Protein AF-A0A7X9X0P3-F1 (afdb_monomer_lite)

Secondary structure (DSSP, 8-state):
---EEEETTEEEEEE--SSS----EEEEEETTGGG---S-TT-----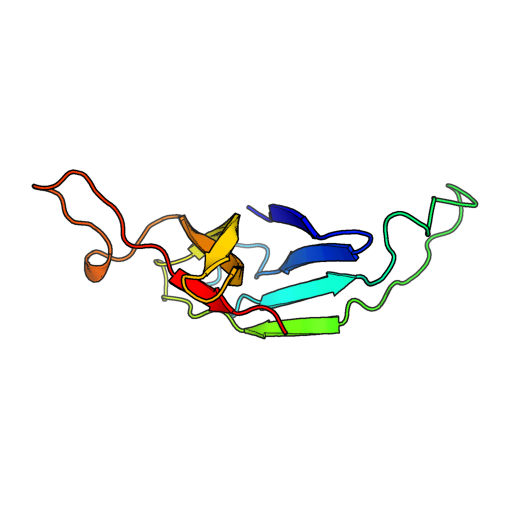-PEEEEEEP--SSS-EEEEEEEEE-TTS-EEEEEEEES--GGGEETTTTEEPPEEEEP-

Sequence (106 aa):
MQDLKRLGDDLLILAGPTTGLSGPCAIYRWPGWVNDPPHDPSKVHLHRPERLLELPFGRGSDHPEGLALWKLEDGAMGLMVIYDSPSPQRVDVDARSITADVFRLP

Organism: NCBI:txid2728834

Radius of gyration: 15.77 Å; chains: 1; bounding box: 46×25×36 Å

Structure (mmCIF, N/CA/C/O backbone):
data_AF-A0A7X9X0P3-F1
#
_entry.id   AF-A0A7X9X0P3-F1
#
loop_
_atom_site.group_PDB
_atom_site.id
_atom_site.type_symbol
_atom_site.label_atom_id
_atom_site.label_alt_id
_atom_site.label_comp_id
_atom_site.label_asym_id
_atom_site.label_entity_id
_atom_site.label_seq_id
_atom_site.pdbx_PDB_ins_code
_atom_site.Cartn_x
_atom_site.Cartn_y
_atom_site.Cartn_z
_atom_site.occupancy
_atom_site.B_iso_or_equiv
_atom_site.auth_seq_id
_atom_site.auth_comp_id
_atom_site.auth_asym_id
_atom_site.auth_atom_id
_atom_site.pdbx_PDB_model_num
ATOM 1 N N . MET A 1 1 ? 8.190 0.971 9.244 1.00 56.34 1 MET A N 1
ATOM 2 C CA . MET A 1 1 ? 8.780 -0.108 8.413 1.00 56.34 1 MET A CA 1
ATOM 3 C C . MET A 1 1 ? 8.497 0.181 6.937 1.00 56.34 1 MET A C 1
ATOM 5 O O . MET A 1 1 ? 7.701 1.068 6.657 1.00 56.34 1 MET A O 1
ATOM 9 N N . GLN A 1 2 ? 9.175 -0.487 6.001 1.00 76.19 2 GLN A N 1
ATOM 10 C CA . GLN A 1 2 ? 8.873 -0.438 4.561 1.00 76.19 2 GLN A CA 1
ATOM 11 C C . GLN A 1 2 ? 8.500 -1.858 4.123 1.00 76.19 2 GLN A C 1
ATOM 13 O O . GLN A 1 2 ? 9.223 -2.792 4.466 1.00 76.19 2 GLN A O 1
ATOM 18 N N . ASP A 1 3 ? 7.384 -2.017 3.411 1.00 88.50 3 ASP A N 1
ATOM 19 C CA . ASP A 1 3 ? 6.855 -3.320 2.981 1.00 88.50 3 ASP A CA 1
ATOM 20 C C . ASP A 1 3 ? 6.903 -3.464 1.452 1.00 88.50 3 ASP A C 1
ATOM 22 O O . ASP A 1 3 ? 6.882 -2.481 0.702 1.00 88.50 3 ASP A O 1
ATOM 26 N N . LEU A 1 4 ? 6.991 -4.711 0.997 1.00 93.19 4 LEU A N 1
ATOM 27 C CA . LEU A 1 4 ? 7.141 -5.111 -0.392 1.00 93.19 4 LEU A CA 1
ATOM 28 C C . LEU A 1 4 ? 6.090 -6.162 -0.737 1.00 93.19 4 LEU A C 1
ATOM 30 O O . LEU A 1 4 ? 5.938 -7.168 -0.044 1.00 93.19 4 LEU A O 1
ATOM 34 N N . LYS A 1 5 ? 5.394 -5.980 -1.862 1.00 94.94 5 LYS A N 1
ATOM 35 C CA . LYS A 1 5 ? 4.359 -6.921 -2.297 1.00 94.94 5 LYS A CA 1
ATOM 36 C C . LYS A 1 5 ? 4.515 -7.300 -3.756 1.00 94.94 5 LYS A C 1
ATOM 38 O O . LYS A 1 5 ? 4.477 -6.447 -4.630 1.00 94.94 5 LYS A O 1
ATOM 43 N N . ARG A 1 6 ? 4.621 -8.597 -4.035 1.00 94.12 6 ARG A N 1
ATOM 44 C CA . ARG A 1 6 ? 4.580 -9.109 -5.408 1.00 94.12 6 ARG A CA 1
ATOM 45 C C . ARG A 1 6 ? 3.153 -9.046 -5.959 1.00 94.12 6 ARG A C 1
ATOM 47 O O . ARG A 1 6 ? 2.232 -9.528 -5.301 1.00 94.12 6 ARG A O 1
ATOM 54 N N . LEU A 1 7 ? 2.997 -8.530 -7.177 1.00 94.06 7 LEU A N 1
ATOM 55 C CA . LEU A 1 7 ? 1.759 -8.534 -7.957 1.00 94.06 7 LEU A CA 1
ATOM 56 C C . LEU A 1 7 ? 2.061 -9.075 -9.359 1.00 94.06 7 LEU A C 1
ATOM 58 O O . LEU A 1 7 ? 2.602 -8.363 -10.195 1.00 94.06 7 LEU A O 1
ATOM 62 N N . GLY A 1 8 ? 1.726 -10.341 -9.621 1.00 93.50 8 GLY A N 1
ATOM 63 C CA . GLY A 1 8 ? 2.126 -10.985 -10.876 1.00 93.50 8 GLY A CA 1
ATOM 64 C C . GLY A 1 8 ? 3.651 -11.000 -11.016 1.00 93.50 8 GLY A C 1
ATOM 65 O O . GLY A 1 8 ? 4.334 -11.579 -10.165 1.00 93.50 8 GLY A O 1
ATOM 66 N N . ASP A 1 9 ? 4.169 -10.346 -12.052 1.00 94.81 9 ASP A N 1
ATOM 67 C CA . ASP A 1 9 ? 5.610 -10.192 -12.299 1.00 94.81 9 ASP A CA 1
ATOM 68 C C . ASP A 1 9 ? 6.181 -8.877 -11.745 1.00 94.81 9 ASP A C 1
ATOM 70 O O . ASP A 1 9 ? 7.397 -8.674 -11.751 1.00 94.81 9 ASP A O 1
ATOM 74 N N . ASP A 1 10 ? 5.317 -8.006 -11.226 1.00 94.56 10 ASP A N 1
ATOM 75 C CA . ASP A 1 10 ? 5.675 -6.691 -10.712 1.00 94.56 10 ASP A CA 1
ATOM 76 C C . ASP A 1 10 ? 5.941 -6.734 -9.201 1.00 94.56 10 ASP A C 1
ATOM 78 O O . ASP A 1 10 ? 5.431 -7.588 -8.461 1.00 94.56 10 ASP A O 1
ATOM 82 N N . LEU A 1 11 ? 6.702 -5.750 -8.725 1.00 94.19 11 LEU A N 1
ATOM 83 C CA . LEU A 1 11 ? 6.928 -5.496 -7.306 1.00 94.19 11 LEU A CA 1
ATOM 84 C C . LEU A 1 11 ? 6.290 -4.166 -6.902 1.00 94.19 11 LEU A C 1
ATOM 86 O O . LEU A 1 11 ? 6.614 -3.114 -7.450 1.00 94.19 11 LEU A O 1
ATOM 90 N N . LEU A 1 12 ? 5.407 -4.207 -5.913 1.00 95.50 12 LEU A N 1
ATOM 91 C CA . LEU A 1 12 ? 4.891 -3.034 -5.223 1.00 95.50 12 LEU A CA 1
ATOM 92 C C . LEU A 1 12 ? 5.790 -2.707 -4.033 1.00 95.50 12 LEU A C 1
ATOM 94 O O . LEU A 1 12 ? 6.179 -3.597 -3.275 1.00 95.50 12 LEU A O 1
ATOM 98 N N . ILE A 1 13 ? 6.090 -1.426 -3.869 1.00 94.06 13 ILE A N 1
ATOM 99 C CA . ILE A 1 13 ? 7.008 -0.908 -2.859 1.00 94.06 13 ILE A CA 1
ATOM 100 C C . ILE A 1 13 ? 6.280 0.175 -2.075 1.00 94.06 13 ILE A C 1
ATOM 102 O O . ILE A 1 13 ? 5.880 1.187 -2.653 1.00 94.06 13 ILE A O 1
ATOM 106 N N . LEU A 1 14 ? 6.137 -0.012 -0.765 1.00 93.50 14 LEU A N 1
ATOM 107 C CA . LEU A 1 14 ? 5.727 1.062 0.127 1.00 93.50 14 LEU A CA 1
ATOM 108 C C . LEU A 1 14 ? 6.939 1.938 0.449 1.00 93.50 14 LEU A C 1
ATOM 110 O O . LEU A 1 14 ? 7.852 1.523 1.163 1.00 93.50 14 LEU A O 1
ATOM 114 N N . ALA A 1 15 ? 6.931 3.165 -0.066 1.00 89.88 15 ALA A N 1
ATOM 115 C CA . ALA A 1 15 ? 7.948 4.159 0.228 1.00 89.88 15 ALA A CA 1
ATOM 116 C C . ALA A 1 15 ? 7.367 5.263 1.115 1.00 89.88 15 ALA A C 1
ATOM 118 O O . ALA A 1 15 ? 6.290 5.800 0.859 1.00 89.88 15 ALA A O 1
ATOM 119 N N . GLY A 1 16 ? 8.116 5.618 2.149 1.00 82.00 16 GLY A N 1
ATOM 120 C CA . GLY A 1 16 ? 7.785 6.672 3.097 1.00 82.00 16 GLY A CA 1
ATOM 121 C C . GLY A 1 16 ? 9.057 7.230 3.736 1.00 82.00 16 GLY A C 1
ATOM 122 O O . GLY A 1 16 ? 10.135 6.647 3.563 1.00 82.00 16 GLY A O 1
ATOM 123 N N . PRO A 1 17 ? 8.961 8.364 4.447 1.00 75.88 17 PRO A N 1
ATOM 124 C CA . PRO A 1 17 ? 10.105 9.006 5.088 1.00 75.88 17 PRO A CA 1
ATOM 125 C C . PRO A 1 17 ? 10.795 8.057 6.075 1.00 75.88 17 PRO A C 1
ATOM 127 O O . PRO A 1 17 ? 10.148 7.369 6.861 1.00 75.88 17 PRO A O 1
ATOM 130 N N . THR 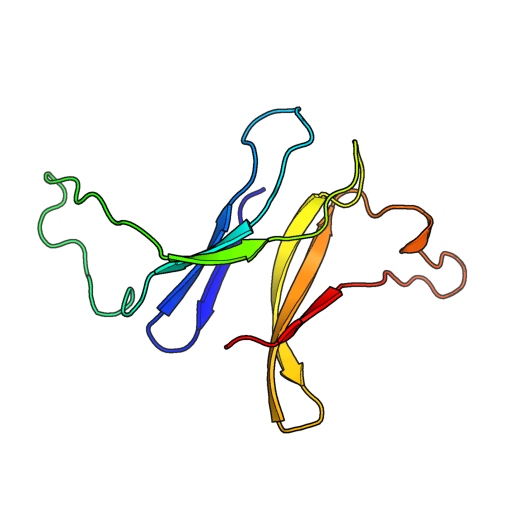A 1 18 ? 12.126 8.022 6.039 1.00 59.16 18 THR A N 1
ATOM 131 C CA . THR A 1 18 ? 12.923 7.014 6.755 1.00 59.16 18 THR A CA 1
ATOM 132 C C . THR A 1 18 ? 13.18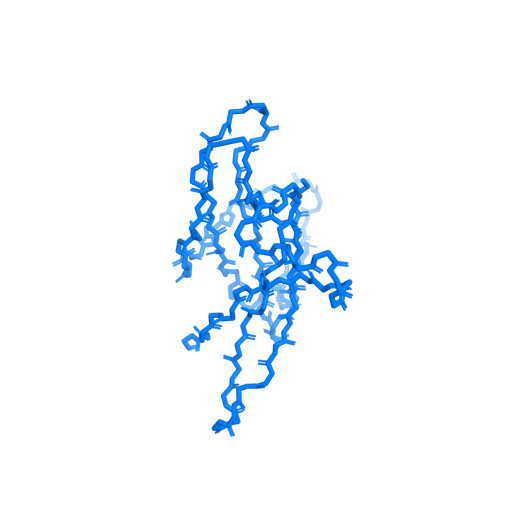9 7.315 8.231 1.00 59.16 18 THR A C 1
ATOM 134 O O . THR A 1 18 ? 13.787 6.482 8.904 1.00 59.16 18 THR A O 1
ATOM 137 N N . THR A 1 19 ? 12.758 8.450 8.785 1.00 49.84 19 THR A N 1
ATOM 138 C CA . THR A 1 19 ? 13.109 8.834 10.165 1.00 49.84 19 THR A CA 1
ATOM 139 C C . THR A 1 19 ? 12.132 9.849 10.748 1.00 49.84 19 THR A C 1
ATOM 141 O O . THR A 1 19 ? 12.138 10.987 10.299 1.00 49.84 19 THR A O 1
ATOM 144 N N . GLY A 1 20 ? 11.342 9.470 11.767 1.00 55.03 20 GLY A N 1
ATOM 145 C CA . GLY A 1 20 ? 10.712 10.347 12.788 1.00 55.03 20 GLY A CA 1
ATOM 146 C C . GLY A 1 20 ? 9.870 11.556 12.338 1.00 55.03 20 GLY A C 1
ATOM 147 O O . GLY A 1 20 ? 9.318 12.271 13.170 1.00 55.03 20 GLY A O 1
ATOM 148 N N . LEU A 1 21 ? 9.772 11.802 11.040 1.00 56.81 21 LEU A N 1
ATOM 149 C CA . LEU A 1 21 ? 9.121 12.922 10.397 1.00 56.81 21 LEU A CA 1
ATOM 150 C C . LEU A 1 21 ? 7.904 12.348 9.690 1.00 56.81 21 LEU A C 1
ATOM 152 O O . LEU A 1 21 ? 8.031 11.541 8.770 1.00 56.81 21 LEU A O 1
ATOM 156 N N . SER A 1 22 ? 6.715 12.751 10.131 1.00 63.28 22 SER A N 1
ATOM 157 C CA . SER A 1 22 ? 5.492 12.466 9.387 1.00 63.28 22 SER A CA 1
ATOM 158 C C . SER A 1 22 ? 5.584 13.158 8.028 1.00 63.28 22 SER A C 1
ATOM 160 O O . SER A 1 22 ? 5.679 14.383 7.953 1.00 63.28 22 SER A O 1
ATOM 162 N N . GLY A 1 23 ? 5.586 12.372 6.960 1.00 69.94 23 GLY A N 1
ATOM 163 C CA . GLY A 1 23 ? 5.690 12.839 5.584 1.00 69.94 23 GLY A CA 1
ATOM 164 C C . GLY A 1 23 ? 4.929 11.900 4.653 1.00 69.94 23 GLY A C 1
ATOM 165 O O . GLY A 1 23 ? 4.517 10.823 5.086 1.00 69.94 23 GLY A O 1
ATOM 166 N N . PRO A 1 24 ? 4.708 12.313 3.397 1.00 80.38 24 PRO A N 1
ATOM 167 C CA . PRO A 1 24 ? 3.877 11.565 2.470 1.00 80.38 24 PRO A CA 1
ATOM 168 C C . PRO A 1 24 ? 4.457 10.174 2.210 1.00 80.38 24 PRO A C 1
ATOM 170 O O . PRO A 1 24 ? 5.650 10.026 1.935 1.00 80.38 24 PRO A O 1
ATOM 173 N N . CYS A 1 25 ? 3.585 9.171 2.269 1.00 89.25 25 CYS A N 1
ATOM 174 C CA . CYS A 1 25 ? 3.874 7.814 1.830 1.00 89.25 25 CYS A CA 1
ATOM 175 C C . CYS A 1 25 ? 3.225 7.569 0.466 1.00 89.25 25 CYS A C 1
ATOM 177 O O . CYS A 1 25 ? 2.173 8.128 0.149 1.00 89.25 25 CYS A O 1
ATOM 179 N N . ALA A 1 26 ? 3.839 6.718 -0.344 1.00 92.44 26 ALA A N 1
ATOM 180 C CA . ALA A 1 26 ? 3.313 6.340 -1.645 1.00 92.44 26 ALA A CA 1
ATOM 181 C C . ALA A 1 26 ? 3.653 4.885 -1.968 1.00 92.44 26 ALA A C 1
ATOM 183 O O . ALA A 1 26 ? 4.659 4.344 -1.504 1.00 92.44 26 ALA A O 1
ATOM 184 N N . ILE A 1 27 ? 2.816 4.271 -2.800 1.00 94.50 27 ILE A N 1
ATOM 185 C CA . ILE A 1 27 ? 3.119 2.979 -3.408 1.00 94.50 27 ILE A CA 1
ATOM 186 C C . ILE A 1 27 ? 3.779 3.231 -4.748 1.00 94.50 27 ILE A C 1
ATOM 188 O O . ILE A 1 27 ? 3.274 3.993 -5.576 1.00 94.50 27 ILE A O 1
ATOM 192 N N . TYR A 1 28 ? 4.891 2.550 -4.962 1.00 94.69 28 TYR A N 1
ATOM 193 C CA . TYR A 1 28 ? 5.573 2.490 -6.238 1.00 94.69 28 TYR A CA 1
ATOM 194 C C . TYR A 1 28 ? 5.433 1.098 -6.834 1.00 94.69 28 TYR A C 1
ATOM 196 O O . TYR A 1 28 ? 5.352 0.112 -6.107 1.00 94.69 28 TYR A O 1
ATOM 204 N N . ARG A 1 29 ? 5.434 1.020 -8.160 1.00 95.31 29 ARG A N 1
ATOM 205 C CA . ARG A 1 29 ? 5.465 -0.222 -8.917 1.00 95.31 29 ARG A CA 1
ATOM 206 C C . ARG A 1 29 ? 6.781 -0.308 -9.668 1.00 95.31 29 ARG A C 1
ATOM 208 O O . ARG A 1 29 ? 7.136 0.604 -10.408 1.00 95.31 29 ARG A O 1
ATOM 215 N N . TRP A 1 30 ? 7.483 -1.415 -9.501 1.00 93.88 30 TRP A N 1
ATOM 216 C CA . TRP A 1 30 ? 8.563 -1.828 -10.383 1.00 93.88 30 TRP A CA 1
ATOM 217 C C . TRP A 1 30 ? 8.014 -2.901 -11.332 1.00 93.88 30 TRP A C 1
ATOM 219 O O . TRP A 1 30 ? 7.804 -4.040 -10.901 1.00 93.88 30 TRP A O 1
ATOM 229 N N . PRO A 1 31 ? 7.755 -2.548 -12.605 1.00 92.75 31 PRO A N 1
ATOM 230 C CA . PRO A 1 31 ? 7.207 -3.480 -13.581 1.00 92.75 31 PRO A CA 1
ATOM 231 C C . PRO A 1 31 ? 8.203 -4.579 -13.954 1.00 92.75 31 PRO A C 1
ATOM 233 O O . PRO A 1 31 ? 9.384 -4.296 -14.157 1.00 92.75 31 PRO A O 1
ATOM 236 N N . GLY A 1 32 ? 7.730 -5.818 -14.072 1.00 91.56 32 GLY A N 1
ATOM 237 C CA . GLY A 1 32 ? 8.522 -6.954 -14.544 1.00 91.56 32 GLY A CA 1
ATOM 238 C C . GLY A 1 32 ? 9.711 -7.324 -13.655 1.00 91.56 32 GLY A C 1
ATOM 239 O O . GLY A 1 32 ? 10.616 -8.007 -14.127 1.00 91.56 32 GLY A O 1
ATOM 240 N N . TRP A 1 33 ? 9.717 -6.893 -12.389 1.00 91.31 33 TRP A N 1
ATOM 241 C CA . TRP A 1 33 ? 10.796 -7.133 -11.426 1.00 91.31 33 TRP A CA 1
ATOM 242 C C . TRP A 1 33 ? 11.222 -8.608 -11.341 1.00 91.31 33 TRP A C 1
ATOM 244 O O . TRP A 1 33 ? 12.410 -8.902 -11.242 1.00 91.31 33 TRP A O 1
ATOM 254 N N . VAL A 1 34 ? 10.279 -9.554 -11.432 1.00 90.75 34 VAL A N 1
ATOM 255 C CA . VAL A 1 34 ? 10.585 -11.000 -11.389 1.00 90.75 34 VAL A CA 1
ATOM 256 C C . VAL A 1 34 ? 11.511 -11.438 -12.532 1.00 90.75 34 VAL A C 1
ATOM 258 O O . VAL A 1 34 ? 12.274 -12.391 -12.380 1.00 90.75 34 VAL A O 1
ATOM 261 N N . ASN A 1 35 ? 11.456 -10.737 -13.663 1.00 88.19 35 ASN A N 1
ATOM 262 C CA . ASN A 1 35 ? 12.211 -11.041 -14.874 1.00 88.19 35 ASN A CA 1
ATOM 263 C C . ASN A 1 35 ? 13.502 -10.209 -14.995 1.00 88.19 35 ASN A C 1
ATOM 265 O O . ASN A 1 35 ? 14.158 -10.265 -16.033 1.00 88.19 35 ASN A O 1
ATOM 269 N N . ASP A 1 36 ? 13.874 -9.467 -13.947 1.00 81.81 36 ASP A N 1
ATOM 270 C CA . ASP A 1 36 ? 15.061 -8.605 -13.890 1.00 81.81 36 ASP A CA 1
ATOM 271 C C . ASP A 1 36 ? 16.037 -9.088 -12.793 1.00 81.81 36 ASP A C 1
ATOM 273 O O . ASP A 1 36 ? 16.215 -8.435 -11.758 1.00 81.81 36 ASP A O 1
ATOM 277 N N . PRO A 1 37 ? 16.619 -10.299 -12.936 1.00 76.19 37 PRO A N 1
ATOM 278 C CA . PRO A 1 37 ? 17.532 -10.840 -11.941 1.00 76.19 37 PRO A CA 1
ATOM 279 C C . PRO A 1 37 ? 18.838 -10.027 -11.885 1.00 76.19 37 PRO A C 1
ATOM 281 O O . PRO A 1 37 ? 19.278 -9.481 -12.899 1.00 76.19 37 PRO A O 1
ATOM 284 N N . PRO A 1 38 ? 19.537 -10.000 -10.734 1.00 70.75 38 PRO A N 1
ATOM 285 C CA . PRO A 1 38 ? 20.829 -9.334 -10.633 1.00 70.75 38 PRO A CA 1
ATOM 286 C C . PRO A 1 38 ? 21.829 -9.974 -11.607 1.00 70.75 38 PRO A C 1
ATOM 288 O O . PRO A 1 38 ? 22.269 -11.105 -11.405 1.00 70.75 38 PRO A O 1
ATOM 291 N N . HIS A 1 39 ? 22.183 -9.258 -12.676 1.00 71.00 39 HIS A N 1
ATOM 292 C CA . HIS A 1 39 ? 23.100 -9.767 -13.699 1.00 71.00 39 HIS A CA 1
ATOM 293 C C . HIS A 1 39 ? 24.564 -9.757 -13.236 1.00 71.00 39 HIS A C 1
ATOM 295 O O . HIS A 1 39 ? 25.334 -10.647 -13.591 1.00 71.00 39 HIS A O 1
ATOM 301 N N . ASP A 1 40 ? 24.952 -8.753 -12.449 1.00 74.31 40 ASP A N 1
ATOM 302 C CA . ASP A 1 40 ? 26.308 -8.580 -11.936 1.00 74.31 40 ASP A CA 1
ATOM 303 C C . ASP A 1 40 ? 26.241 -7.948 -10.535 1.00 74.31 40 ASP A C 1
ATOM 305 O O . ASP A 1 40 ? 25.874 -6.777 -10.418 1.00 74.31 40 ASP A O 1
ATOM 309 N N . PRO A 1 41 ? 26.593 -8.676 -9.461 1.00 70.12 41 PRO A N 1
ATOM 310 C CA . PRO A 1 41 ? 26.526 -8.154 -8.096 1.00 70.12 41 PRO A CA 1
ATOM 311 C C . PRO A 1 41 ? 27.501 -6.993 -7.835 1.00 70.12 41 PRO A C 1
ATOM 313 O O . PRO A 1 41 ? 27.399 -6.341 -6.799 1.00 70.12 41 PRO A O 1
ATOM 316 N N . SER A 1 42 ? 28.436 -6.712 -8.754 1.00 78.44 42 SER A N 1
ATOM 317 C CA . SER A 1 42 ? 29.331 -5.550 -8.685 1.00 78.44 42 SER A CA 1
ATOM 318 C C . SER A 1 42 ? 28.767 -4.289 -9.353 1.00 78.44 42 SER A C 1
ATOM 320 O O . SER A 1 42 ? 29.343 -3.208 -9.207 1.00 78.44 42 SER A O 1
ATOM 322 N N . LYS A 1 43 ? 27.639 -4.395 -10.069 1.00 68.25 43 LYS A N 1
ATOM 323 C CA . LYS A 1 43 ? 27.003 -3.277 -10.774 1.00 68.25 43 LYS A CA 1
ATOM 324 C C . LYS A 1 43 ? 25.681 -2.912 -10.118 1.00 68.25 43 LYS A C 1
ATOM 326 O O . LYS A 1 43 ? 24.770 -3.723 -10.007 1.00 68.25 43 LYS A O 1
ATOM 331 N N . VAL A 1 44 ? 25.563 -1.645 -9.731 1.00 69.25 44 VAL A N 1
ATOM 332 C CA . VAL A 1 44 ? 24.297 -1.075 -9.266 1.00 69.25 44 VAL A CA 1
ATOM 333 C C . VAL A 1 44 ? 23.532 -0.553 -10.477 1.00 69.25 44 VAL A C 1
ATOM 335 O O . VAL A 1 44 ? 23.994 0.361 -11.162 1.00 69.25 44 VAL A O 1
ATOM 338 N N . HIS A 1 45 ? 22.355 -1.117 -10.734 1.00 70.94 45 HIS A N 1
ATOM 339 C CA . HIS A 1 45 ? 21.412 -0.575 -11.705 1.00 70.94 45 HIS A CA 1
ATOM 340 C C . HIS A 1 45 ? 20.440 0.372 -11.004 1.00 70.94 45 HIS A C 1
ATOM 342 O O . HIS A 1 45 ? 19.822 0.037 -9.994 1.00 70.94 45 HIS A O 1
ATOM 348 N N . LEU A 1 46 ? 20.335 1.598 -11.523 1.00 75.19 46 LEU A N 1
ATOM 349 C CA . LEU A 1 46 ? 19.361 2.557 -11.026 1.00 75.19 46 LEU A CA 1
ATOM 350 C C . LEU A 1 46 ? 18.006 2.247 -11.659 1.00 75.19 46 LEU A C 1
ATOM 352 O O . LEU A 1 46 ? 17.752 2.615 -12.806 1.00 75.19 46 LEU A O 1
ATOM 356 N N . HIS A 1 47 ? 17.129 1.614 -10.892 1.00 77.94 47 HIS A N 1
ATOM 357 C CA . HIS A 1 47 ? 15.737 1.441 -11.284 1.00 77.94 47 HIS A CA 1
ATOM 358 C C . HIS A 1 47 ? 14.945 2.707 -10.950 1.00 77.94 47 HIS A C 1
ATOM 360 O O . HIS A 1 47 ? 15.226 3.402 -9.970 1.00 77.94 47 HIS A O 1
ATOM 366 N N . ARG A 1 48 ? 13.941 3.015 -11.774 1.00 81.56 48 ARG A N 1
ATOM 367 C CA . ARG A 1 48 ? 13.003 4.120 -11.539 1.00 81.56 48 ARG A CA 1
ATOM 368 C C . ARG A 1 48 ? 11.585 3.562 -11.427 1.00 81.56 48 ARG A C 1
ATOM 370 O O . ARG A 1 48 ? 10.865 3.590 -12.421 1.00 81.56 48 ARG A O 1
ATOM 377 N N . PRO A 1 49 ? 11.201 3.024 -10.253 1.00 89.88 49 PRO A N 1
ATOM 378 C CA . PRO A 1 49 ? 9.839 2.575 -10.012 1.00 89.88 49 PRO A CA 1
ATOM 379 C C . PRO A 1 49 ? 8.829 3.687 -10.308 1.00 89.88 49 PRO A C 1
ATOM 381 O O . PRO A 1 49 ? 9.055 4.859 -9.996 1.00 89.88 49 PRO A O 1
ATOM 384 N N . GLU A 1 50 ? 7.704 3.312 -10.898 1.00 93.44 50 GLU A N 1
ATOM 385 C CA . GLU A 1 50 ? 6.606 4.215 -11.217 1.00 93.44 50 GLU A CA 1
ATOM 386 C C . GLU A 1 50 ? 5.808 4.508 -9.951 1.00 93.44 50 GLU A C 1
ATOM 388 O O . GLU A 1 50 ? 5.469 3.590 -9.206 1.00 93.44 50 GLU A O 1
ATOM 393 N N . ARG A 1 51 ? 5.473 5.774 -9.689 1.00 93.31 51 ARG A N 1
ATOM 394 C CA . ARG A 1 51 ? 4.589 6.098 -8.566 1.00 93.31 51 ARG A CA 1
ATOM 395 C C . ARG A 1 51 ? 3.159 5.704 -8.925 1.00 93.31 51 ARG A C 1
ATOM 397 O O . ARG A 1 51 ? 2.599 6.253 -9.868 1.00 93.31 51 ARG A O 1
ATOM 404 N N . LEU A 1 52 ? 2.585 4.781 -8.162 1.00 93.94 52 LEU A N 1
ATOM 405 C CA . LEU A 1 52 ? 1.276 4.197 -8.437 1.00 93.94 52 LEU A CA 1
ATOM 406 C C . LEU A 1 52 ? 0.147 4.960 -7.740 1.00 93.94 52 LEU A C 1
ATOM 408 O O . LEU A 1 52 ? -0.839 5.317 -8.374 1.00 93.94 52 LEU A O 1
ATOM 412 N N . LEU A 1 53 ? 0.298 5.225 -6.441 1.00 92.00 53 LEU A N 1
ATOM 413 C CA . LEU A 1 53 ? -0.690 5.952 -5.641 1.00 92.00 53 LEU A CA 1
ATOM 414 C C . LEU A 1 53 ? -0.031 6.655 -4.451 1.00 92.00 53 LEU A C 1
ATOM 416 O O . LEU A 1 53 ? 0.934 6.152 -3.874 1.00 92.00 53 LEU A O 1
ATOM 420 N N . GLU A 1 54 ? -0.556 7.824 -4.092 1.00 91.06 54 GLU A N 1
ATOM 421 C CA . GLU A 1 54 ? -0.242 8.489 -2.825 1.00 91.06 54 GLU A CA 1
ATOM 422 C C . GLU A 1 54 ? -1.162 7.946 -1.734 1.00 91.06 54 GLU A C 1
ATOM 424 O O . GLU A 1 54 ? -2.349 7.720 -1.972 1.00 91.06 54 GLU A O 1
ATOM 429 N N . LEU A 1 55 ? -0.612 7.736 -0.542 1.00 90.06 55 LEU A N 1
ATOM 430 C CA . LEU A 1 55 ? -1.374 7.263 0.604 1.00 90.06 55 LEU A CA 1
ATOM 431 C C . LEU A 1 55 ? -1.771 8.436 1.502 1.00 90.06 55 LEU A C 1
ATOM 433 O O . LEU A 1 55 ? -0.970 9.359 1.695 1.00 90.06 55 LEU A O 1
ATOM 437 N N . PRO A 1 56 ? -2.974 8.393 2.103 1.00 83.31 56 PRO A N 1
ATOM 438 C CA . PRO A 1 56 ? -3.301 9.304 3.186 1.00 83.31 56 PRO A CA 1
ATOM 439 C C . PRO A 1 56 ? -2.321 9.075 4.343 1.00 83.31 56 PRO A C 1
ATOM 441 O O . PRO A 1 56 ? -1.942 7.939 4.632 1.00 83.31 56 PRO A O 1
ATOM 444 N N . PHE A 1 57 ? -1.907 10.158 4.998 1.00 73.94 57 PHE A N 1
ATOM 445 C CA . PHE A 1 57 ? -1.033 10.101 6.166 1.00 73.94 57 PHE A CA 1
ATOM 446 C C . PHE A 1 57 ? -1.543 11.043 7.257 1.00 73.94 57 PHE A C 1
ATOM 448 O O . PHE A 1 57 ? -1.951 12.175 6.981 1.00 73.94 57 PHE A O 1
ATOM 455 N N . GLY A 1 58 ? -1.497 10.580 8.504 1.00 73.69 58 GLY A N 1
ATOM 456 C CA . GLY A 1 58 ? -1.694 11.418 9.679 1.00 73.69 58 GLY A CA 1
ATOM 457 C C . GLY A 1 58 ? -0.369 12.013 10.160 1.00 73.69 58 GLY A C 1
ATOM 458 O O . GLY A 1 58 ? 0.719 11.485 9.915 1.00 73.69 58 GLY A O 1
ATOM 459 N N . ARG A 1 59 ? -0.428 13.143 10.876 1.00 75.38 59 ARG A N 1
ATOM 460 C CA . ARG A 1 59 ? 0.730 13.598 11.665 1.00 75.38 59 ARG A CA 1
ATOM 461 C C . ARG A 1 59 ? 0.786 12.778 12.951 1.00 75.38 59 ARG A C 1
ATOM 463 O O . ARG A 1 59 ? -0.111 12.896 13.779 1.00 75.38 59 ARG A O 1
ATOM 470 N N . GLY A 1 60 ? 1.827 11.962 13.102 1.00 76.69 60 GLY A N 1
ATOM 471 C CA . GLY A 1 60 ? 2.045 11.095 14.268 1.00 76.69 60 GLY A CA 1
ATOM 472 C C . GLY A 1 60 ? 1.031 9.956 14.445 1.00 76.69 60 GLY A C 1
ATOM 473 O O . GLY A 1 60 ? 0.940 9.401 15.534 1.00 76.69 60 GLY A O 1
ATOM 474 N N . SER A 1 61 ? 0.236 9.653 13.420 1.00 84.31 61 SER A N 1
ATOM 475 C CA . SER A 1 61 ? -0.711 8.533 13.371 1.00 84.31 61 SER A CA 1
ATOM 476 C C . SER A 1 61 ? -0.942 8.135 11.917 1.00 84.31 61 SER A C 1
ATOM 478 O O . SER A 1 61 ? -0.554 8.878 11.012 1.00 84.31 61 SER A O 1
ATOM 480 N N . ASP A 1 62 ? -1.576 6.987 11.690 1.00 88.62 62 ASP A N 1
ATOM 481 C CA . ASP A 1 62 ? -1.848 6.457 10.351 1.00 88.62 62 ASP A CA 1
ATOM 482 C C . ASP A 1 62 ? -0.569 6.362 9.514 1.00 88.62 62 ASP A C 1
ATOM 484 O O . ASP A 1 62 ? -0.469 6.924 8.422 1.00 88.62 62 ASP A O 1
ATOM 488 N N . HIS A 1 63 ? 0.429 5.650 10.038 1.00 88.75 63 HIS A N 1
ATOM 489 C CA . HIS A 1 63 ? 1.663 5.366 9.318 1.00 88.75 63 HIS A CA 1
ATOM 490 C C . HIS A 1 63 ? 1.497 4.077 8.514 1.00 88.75 63 HIS A C 1
ATOM 492 O O . HIS A 1 63 ? 1.454 3.013 9.123 1.00 88.75 63 HIS A O 1
ATOM 498 N N . PRO A 1 64 ? 1.402 4.115 7.170 1.00 90.31 64 PRO A N 1
ATOM 499 C CA . PRO A 1 64 ? 1.303 2.887 6.394 1.00 90.31 64 PRO A CA 1
ATOM 500 C C . PRO A 1 64 ? 2.491 1.978 6.695 1.00 90.31 64 PRO A C 1
ATOM 502 O O . PRO A 1 64 ? 3.639 2.427 6.658 1.00 90.31 64 PRO A O 1
ATOM 505 N N . GLU A 1 65 ? 2.212 0.713 6.979 1.00 88.19 65 GLU A N 1
ATOM 506 C CA . GLU A 1 65 ? 3.237 -0.259 7.350 1.00 88.19 65 GLU A CA 1
ATOM 507 C C . GLU A 1 65 ? 3.048 -1.600 6.641 1.00 88.19 65 GLU A C 1
ATOM 509 O O . GLU A 1 65 ? 4.037 -2.186 6.216 1.00 88.19 65 GLU A O 1
ATOM 514 N N . GLY A 1 66 ? 1.808 -2.064 6.464 1.00 90.44 66 GLY A N 1
ATOM 515 C CA . GLY A 1 66 ? 1.527 -3.378 5.881 1.00 90.44 66 GLY A CA 1
ATOM 516 C C . GLY A 1 66 ? 0.739 -3.314 4.577 1.00 90.44 66 GLY A C 1
ATOM 517 O O . GLY A 1 66 ? -0.210 -2.538 4.455 1.00 90.44 66 GLY A O 1
ATOM 518 N N . LEU A 1 67 ? 1.094 -4.183 3.629 1.00 94.44 67 LEU A N 1
ATOM 519 C CA . LEU A 1 67 ? 0.433 -4.339 2.336 1.00 94.44 67 LEU A CA 1
ATOM 520 C C . LEU A 1 67 ? -0.167 -5.739 2.156 1.00 94.44 67 LEU A C 1
ATOM 522 O O . LEU A 1 67 ? 0.502 -6.776 2.263 1.00 94.44 67 LEU A O 1
ATOM 526 N N . ALA A 1 68 ? -1.430 -5.793 1.744 1.00 94.94 68 ALA A N 1
ATOM 527 C CA . ALA A 1 68 ? -2.090 -7.031 1.347 1.00 94.94 68 ALA A CA 1
ATOM 528 C C . ALA A 1 68 ? -2.821 -6.873 0.015 1.00 94.94 68 ALA A C 1
ATOM 530 O O . ALA A 1 68 ? -3.548 -5.911 -0.202 1.00 94.94 68 ALA A O 1
ATOM 531 N N . LEU A 1 69 ? -2.644 -7.846 -0.883 1.00 95.75 69 LEU A N 1
ATOM 532 C CA . LEU A 1 69 ? -3.475 -7.921 -2.078 1.00 95.75 69 LEU A CA 1
ATOM 533 C C . LEU A 1 69 ? -4.888 -8.311 -1.654 1.00 95.75 69 LEU A C 1
ATOM 535 O O . LEU A 1 69 ? -5.062 -9.243 -0.868 1.00 95.75 69 LEU A O 1
ATOM 539 N N . TRP A 1 70 ? -5.876 -7.602 -2.180 1.00 96.00 70 TRP A N 1
ATOM 540 C CA . TRP A 1 70 ? -7.270 -7.763 -1.799 1.00 96.00 70 TRP A CA 1
ATOM 541 C C . TRP A 1 70 ? -8.149 -7.855 -3.036 1.00 96.00 70 TRP A C 1
ATOM 543 O O . TRP A 1 70 ? -8.024 -7.040 -3.944 1.00 96.00 70 TRP A O 1
ATOM 553 N N . LYS A 1 7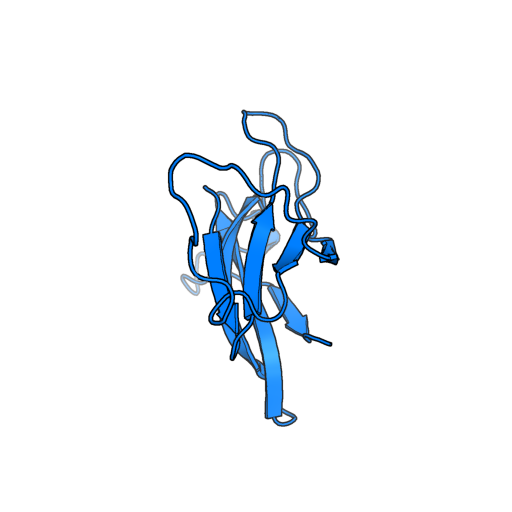1 ? -9.047 -8.837 -3.094 1.00 95.75 71 LYS A N 1
ATOM 554 C CA . LYS A 1 71 ? -9.985 -8.952 -4.212 1.00 95.75 71 LYS A CA 1
ATOM 555 C C . LYS A 1 71 ? -11.204 -8.078 -3.930 1.00 95.75 71 LYS A C 1
ATOM 557 O O . LYS A 1 71 ? -11.880 -8.279 -2.925 1.00 95.75 71 LYS A O 1
ATOM 562 N N . LEU A 1 72 ? -11.458 -7.104 -4.797 1.00 95.62 72 LEU A N 1
ATOM 563 C CA . LEU A 1 72 ? -12.631 -6.238 -4.713 1.00 95.62 72 LEU A CA 1
ATOM 564 C C . LEU A 1 72 ? -13.905 -7.017 -5.070 1.00 95.62 72 LEU A C 1
ATOM 566 O O . LEU A 1 72 ? -13.844 -8.092 -5.672 1.00 95.62 72 LEU A O 1
ATOM 570 N N . GLU A 1 73 ? -15.065 -6.466 -4.714 1.00 95.50 73 GLU A N 1
ATOM 571 C CA . GLU A 1 73 ? -16.371 -7.107 -4.936 1.00 95.50 73 GLU A CA 1
ATOM 572 C C . GLU A 1 73 ? -16.665 -7.377 -6.418 1.00 95.50 73 GLU A C 1
ATOM 574 O O . GLU A 1 73 ? -17.240 -8.406 -6.762 1.00 95.50 73 GLU A O 1
ATOM 579 N N . ASP A 1 74 ? -16.203 -6.499 -7.309 1.00 95.88 74 ASP A N 1
ATOM 580 C CA . ASP A 1 74 ? -16.309 -6.667 -8.763 1.00 95.88 74 ASP A CA 1
ATOM 581 C C . ASP A 1 74 ? -15.233 -7.597 -9.353 1.00 95.88 74 ASP A C 1
ATOM 583 O O . ASP A 1 74 ? -15.139 -7.772 -10.567 1.00 95.88 74 ASP A O 1
ATOM 587 N N . GLY A 1 75 ? -14.409 -8.202 -8.497 1.00 94.31 75 GLY A N 1
ATOM 588 C CA . GLY A 1 75 ? -13.349 -9.126 -8.864 1.00 94.31 75 GLY A CA 1
ATOM 589 C C . GLY A 1 75 ? -12.029 -8.472 -9.262 1.00 94.31 75 GLY A C 1
ATOM 590 O O . GLY A 1 75 ? -11.062 -9.210 -9.466 1.00 94.31 75 GLY A O 1
ATOM 591 N N . ALA A 1 76 ? -11.957 -7.139 -9.341 1.00 94.94 76 ALA A N 1
ATOM 592 C CA . ALA A 1 76 ? -10.710 -6.434 -9.613 1.00 94.94 76 ALA A CA 1
ATOM 593 C C . ALA A 1 76 ? -9.721 -6.561 -8.444 1.00 94.94 76 ALA A C 1
ATOM 595 O O . ALA A 1 76 ? -10.099 -6.836 -7.300 1.00 94.94 76 ALA A O 1
ATOM 596 N N . MET A 1 77 ? -8.436 -6.351 -8.732 1.00 95.44 77 MET A N 1
ATOM 597 C CA . MET A 1 77 ? -7.413 -6.358 -7.695 1.00 95.44 77 MET A CA 1
ATOM 598 C C . MET A 1 77 ? -7.307 -5.003 -7.001 1.00 95.44 77 MET A C 1
ATOM 600 O O . MET A 1 77 ? -7.216 -3.950 -7.628 1.00 95.44 77 MET A O 1
ATOM 604 N N . GLY A 1 78 ? -7.293 -5.054 -5.679 1.00 96.31 78 GLY A N 1
ATOM 605 C CA . GLY A 1 78 ? -6.996 -3.946 -4.798 1.00 96.31 78 GLY A CA 1
ATOM 606 C C . GLY A 1 78 ? -5.784 -4.226 -3.918 1.00 96.31 78 GLY A C 1
ATOM 607 O O . GLY A 1 78 ? -5.249 -5.338 -3.852 1.00 96.31 78 GLY A O 1
ATOM 608 N N . LEU A 1 79 ? -5.371 -3.180 -3.223 1.00 96.69 79 LEU A N 1
ATOM 609 C CA . LEU A 1 79 ? -4.305 -3.172 -2.245 1.00 96.69 79 LEU A CA 1
ATOM 610 C C . LEU A 1 79 ? -4.876 -2.651 -0.932 1.00 96.69 79 LEU A C 1
ATOM 612 O O . LEU A 1 79 ? -5.233 -1.479 -0.823 1.00 96.69 79 LEU A O 1
ATOM 616 N N . MET A 1 80 ? -4.976 -3.540 0.046 1.00 96.12 80 MET A N 1
ATOM 617 C CA . MET A 1 80 ? -5.287 -3.185 1.419 1.00 96.12 80 MET A CA 1
ATOM 618 C C . MET A 1 80 ? -4.020 -2.678 2.106 1.00 96.12 80 MET A C 1
ATOM 620 O O . MET A 1 80 ? -2.971 -3.327 2.043 1.00 96.12 80 MET A O 1
ATOM 624 N N . VAL A 1 81 ? -4.140 -1.531 2.763 1.00 94.19 81 VAL A N 1
ATOM 625 C CA . VAL A 1 81 ? -3.063 -0.856 3.482 1.00 94.19 81 VAL A CA 1
ATOM 626 C C . VAL A 1 81 ? -3.409 -0.819 4.962 1.00 94.19 81 VAL A C 1
ATOM 628 O O . VAL A 1 81 ? -4.467 -0.327 5.358 1.00 94.19 81 VAL A O 1
ATOM 631 N N . ILE A 1 82 ? -2.504 -1.362 5.771 1.00 91.88 82 ILE A N 1
ATOM 632 C CA . ILE A 1 82 ? -2.599 -1.383 7.229 1.00 91.88 82 ILE A CA 1
ATOM 633 C C . ILE A 1 82 ? -1.609 -0.368 7.789 1.00 91.88 82 ILE A C 1
ATOM 635 O O . ILE A 1 82 ? -0.504 -0.201 7.262 1.00 91.88 82 ILE A O 1
ATOM 639 N N . TYR A 1 83 ? -2.021 0.294 8.863 1.00 91.12 83 TYR A N 1
ATOM 640 C CA . TYR A 1 83 ? -1.298 1.396 9.467 1.00 91.12 83 TYR A CA 1
ATOM 641 C C . TYR A 1 83 ? -0.753 1.003 10.839 1.00 91.12 83 TYR A C 1
ATOM 643 O O . TYR A 1 83 ? -1.484 0.451 11.663 1.00 91.12 83 TYR A O 1
ATOM 651 N N . ASP A 1 84 ? 0.508 1.332 11.087 1.00 88.50 84 ASP A N 1
ATOM 652 C CA . ASP A 1 84 ? 1.042 1.473 12.433 1.00 88.50 84 ASP A CA 1
ATOM 653 C C . ASP A 1 84 ? 0.486 2.743 13.084 1.00 88.50 84 ASP A C 1
ATOM 655 O O . ASP A 1 84 ? 0.210 3.746 12.413 1.00 88.50 84 ASP A O 1
ATOM 659 N N . SER A 1 85 ? 0.333 2.693 14.408 1.00 87.94 85 SER A N 1
ATOM 660 C CA . SER A 1 85 ? -0.251 3.770 15.209 1.00 87.94 85 SER A CA 1
ATOM 661 C C . SER A 1 85 ? -1.549 4.312 14.581 1.00 87.94 85 SER A C 1
ATOM 663 O O . SER A 1 85 ? -1.625 5.507 14.264 1.00 87.94 85 SER A O 1
ATOM 665 N N . PRO A 1 86 ? -2.559 3.446 14.334 1.00 90.25 86 PRO A N 1
ATOM 666 C CA . PRO A 1 86 ? -3.799 3.865 13.697 1.00 90.25 86 PRO A CA 1
ATOM 667 C C . PRO A 1 86 ? -4.447 4.983 14.512 1.00 90.25 86 PRO A C 1
ATOM 669 O O . PRO A 1 86 ? -4.492 4.940 15.745 1.00 90.25 86 PRO A O 1
ATOM 672 N N . SER A 1 87 ? -4.941 5.998 13.814 1.00 92.00 87 SER A N 1
ATOM 673 C CA . SER A 1 87 ? -5.675 7.098 14.419 1.00 92.00 87 SER A CA 1
ATOM 674 C C . SER A 1 87 ? -6.887 6.566 15.196 1.00 92.00 87 SER A C 1
ATOM 676 O O . SER A 1 87 ? -7.466 5.541 14.818 1.00 92.00 87 SER A O 1
ATOM 678 N N . PRO A 1 88 ? -7.324 7.248 16.272 1.00 92.31 88 PRO A N 1
ATOM 679 C CA . PRO A 1 88 ? -8.475 6.803 17.060 1.00 92.31 88 PRO A CA 1
ATOM 680 C C . PRO A 1 88 ? -9.744 6.569 16.228 1.00 92.31 88 PRO A C 1
ATOM 682 O O . PRO A 1 88 ? -10.575 5.754 16.600 1.00 92.31 88 PRO A O 1
ATOM 685 N N . GLN A 1 89 ? -9.886 7.247 15.085 1.00 92.88 89 GLN A N 1
ATOM 686 C CA . GLN A 1 89 ? -11.014 7.085 14.166 1.00 92.88 89 GLN A CA 1
ATOM 687 C C . GLN A 1 89 ? -11.031 5.723 13.455 1.00 92.88 89 GLN A C 1
ATOM 689 O O . GLN A 1 89 ? -12.079 5.310 12.967 1.00 92.88 89 GLN A O 1
ATOM 694 N N . ARG A 1 90 ? -9.891 5.026 13.383 1.00 93.31 90 ARG A N 1
ATOM 695 C CA . ARG A 1 90 ? -9.773 3.695 12.776 1.00 93.31 90 ARG A CA 1
ATOM 696 C C . ARG A 1 90 ? -9.905 2.564 13.784 1.00 93.31 90 ARG A C 1
ATOM 698 O O . ARG A 1 90 ? -9.978 1.420 13.350 1.00 93.31 90 ARG A O 1
ATOM 705 N N . VAL A 1 91 ? -9.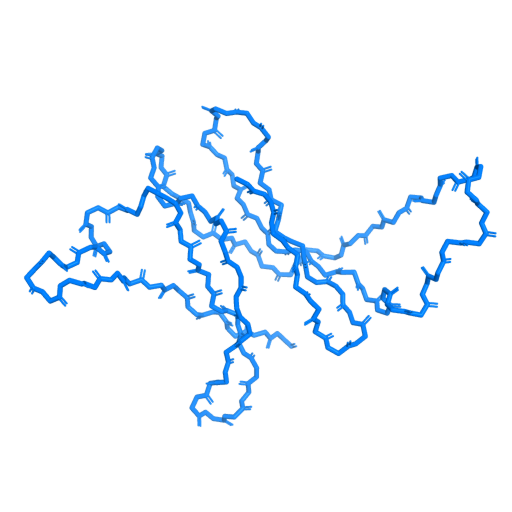896 2.848 15.085 1.00 95.69 91 VAL A N 1
ATOM 706 C CA . VAL A 1 91 ? -9.889 1.828 16.138 1.00 95.69 91 VAL A CA 1
ATOM 707 C C . VAL A 1 91 ? -11.270 1.729 16.772 1.00 95.69 91 VAL A C 1
ATOM 709 O O . VAL A 1 91 ? -11.726 2.663 17.425 1.00 95.69 91 VAL A O 1
ATOM 712 N N . ASP A 1 92 ? -11.904 0.567 16.636 1.00 96.50 92 ASP A N 1
ATOM 713 C CA . ASP A 1 92 ? -13.097 0.213 17.401 1.00 96.50 92 ASP A CA 1
ATOM 714 C C . ASP A 1 92 ? -12.684 -0.729 18.537 1.00 96.50 92 ASP A C 1
ATOM 716 O O . ASP A 1 92 ? -12.369 -1.907 18.326 1.00 96.50 92 ASP A O 1
ATOM 720 N N . VAL A 1 93 ? -12.640 -0.181 19.751 1.00 95.25 93 VAL A N 1
ATOM 721 C CA . VAL A 1 93 ? -12.197 -0.900 20.951 1.00 95.25 93 VAL A CA 1
ATOM 722 C C . VAL A 1 93 ? -13.208 -1.968 21.366 1.00 95.25 93 VAL A C 1
ATOM 724 O O . VAL A 1 93 ? -12.803 -3.059 21.775 1.00 95.25 93 VAL A O 1
ATOM 727 N N . ASP A 1 94 ? -14.503 -1.688 21.225 1.00 96.69 94 ASP A N 1
ATOM 728 C CA . ASP A 1 94 ? -15.573 -2.592 21.649 1.00 96.69 94 ASP A CA 1
ATOM 729 C C . ASP A 1 94 ? -15.653 -3.800 20.711 1.00 96.69 94 ASP A C 1
ATOM 731 O O . ASP A 1 94 ? -15.706 -4.948 21.162 1.00 96.69 94 ASP A O 1
ATOM 735 N N . ALA A 1 95 ? -15.561 -3.557 19.400 1.00 96.81 95 ALA A N 1
ATOM 736 C CA . ALA A 1 95 ? -15.507 -4.607 18.388 1.00 96.81 95 ALA A CA 1
ATOM 737 C C . ALA A 1 95 ? -14.123 -5.274 18.268 1.00 96.81 95 ALA A C 1
ATOM 739 O O . ALA A 1 95 ? -13.987 -6.271 17.557 1.00 96.81 95 ALA A O 1
ATOM 740 N N . ARG A 1 96 ? -13.094 -4.745 18.950 1.00 95.12 96 ARG A N 1
ATOM 741 C CA . ARG A 1 96 ? -11.684 -5.172 18.846 1.00 95.12 96 ARG A CA 1
ATOM 742 C C . ARG A 1 96 ? -11.196 -5.222 17.398 1.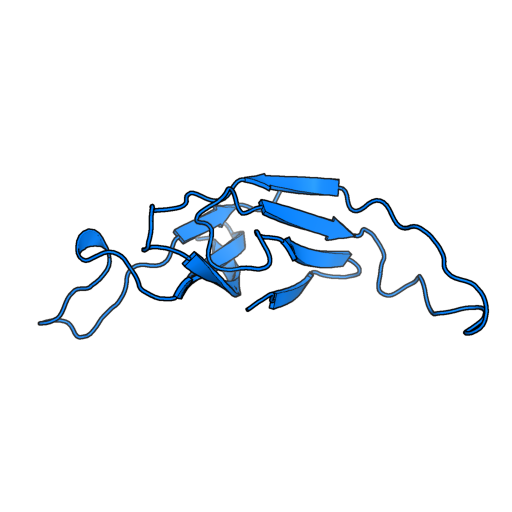00 95.12 96 ARG A C 1
ATOM 744 O O . ARG A 1 96 ? -10.585 -6.203 16.970 1.00 95.12 96 ARG A O 1
ATOM 751 N N . SER A 1 97 ? -11.486 -4.171 16.642 1.00 95.31 97 SER A N 1
ATOM 752 C CA . SER A 1 97 ? -11.196 -4.112 15.212 1.00 95.31 97 SER A CA 1
ATOM 753 C C . SER A 1 97 ? -10.486 -2.820 14.820 1.00 95.31 97 SER A C 1
ATOM 755 O O . SER A 1 97 ? -10.527 -1.818 15.537 1.00 95.31 97 SER A O 1
ATOM 757 N N . ILE A 1 98 ? -9.807 -2.868 13.673 1.00 94.06 98 ILE A N 1
ATOM 758 C CA . ILE A 1 98 ? -9.177 -1.709 13.048 1.00 94.06 98 ILE A CA 1
ATOM 759 C C . ILE A 1 98 ? -9.666 -1.564 11.608 1.00 94.06 98 ILE A C 1
ATOM 761 O O . ILE A 1 98 ? -9.867 -2.556 10.908 1.00 94.06 98 ILE A O 1
ATOM 765 N N . THR A 1 99 ? -9.832 -0.324 11.159 1.00 94.94 99 THR A N 1
ATOM 766 C CA . THR A 1 99 ? -10.235 0.003 9.789 1.00 94.94 99 THR A CA 1
ATOM 767 C C . THR A 1 99 ? -9.005 0.218 8.911 1.00 94.94 99 THR A C 1
ATOM 769 O O . THR A 1 99 ? -8.203 1.121 9.158 1.00 94.94 99 THR A O 1
ATOM 772 N N . ALA A 1 100 ? -8.882 -0.594 7.862 1.00 94.12 100 ALA A N 1
ATOM 773 C CA . ALA A 1 100 ? -7.859 -0.472 6.828 1.00 94.12 100 ALA A CA 1
ATOM 774 C C . ALA A 1 100 ? -8.425 0.201 5.571 1.00 94.12 100 ALA A C 1
ATOM 776 O O . ALA A 1 100 ? -9.623 0.106 5.297 1.00 94.12 100 ALA A O 1
ATOM 777 N N . ASP A 1 101 ? -7.554 0.831 4.785 1.00 94.81 101 ASP A N 1
ATOM 778 C CA . ASP A 1 101 ? -7.939 1.397 3.492 1.00 94.81 101 ASP A CA 1
ATOM 779 C C . ASP A 1 101 ? -7.685 0.372 2.387 1.00 94.81 101 ASP A C 1
ATOM 781 O O . ASP A 1 101 ? -6.666 -0.321 2.392 1.00 94.81 101 ASP A O 1
ATOM 785 N N . VAL A 1 102 ? -8.601 0.283 1.420 1.00 96.00 102 VAL A N 1
ATOM 786 C CA . VAL A 1 102 ? -8.449 -0.573 0.239 1.00 96.00 102 VAL A CA 1
ATOM 787 C C . VAL A 1 102 ? -8.459 0.299 -1.007 1.00 96.00 102 VAL A C 1
ATOM 789 O O . VAL A 1 102 ? -9.461 0.929 -1.338 1.00 96.00 102 VAL A O 1
ATOM 792 N N . PHE A 1 103 ? -7.339 0.308 -1.721 1.00 95.19 103 PHE A N 1
ATOM 793 C CA . PHE A 1 103 ? -7.175 1.051 -2.965 1.00 95.19 103 PHE A CA 1
ATOM 794 C C . PHE A 1 103 ? -7.338 0.107 -4.147 1.00 95.19 103 PHE A C 1
ATOM 796 O O . PHE A 1 103 ? -6.744 -0.967 -4.172 1.00 95.19 103 PHE A O 1
ATOM 803 N N . ARG A 1 104 ? -8.115 0.501 -5.156 1.00 95.06 104 ARG A N 1
ATOM 804 C CA . ARG A 1 104 ? -8.141 -0.219 -6.433 1.00 95.06 104 ARG A CA 1
ATOM 805 C C . ARG A 1 104 ? -6.801 -0.035 -7.142 1.00 95.06 104 ARG A C 1
ATOM 807 O O . ARG A 1 104 ? -6.323 1.092 -7.251 1.00 95.06 104 ARG A O 1
ATOM 814 N N . LEU A 1 105 ? -6.220 -1.128 -7.626 1.00 92.94 105 LEU A N 1
ATOM 815 C CA . LEU A 1 105 ? -5.029 -1.069 -8.465 1.00 92.94 105 LEU A CA 1
ATOM 816 C C . LEU A 1 105 ? -5.436 -0.832 -9.932 1.00 92.94 105 LEU A C 1
ATOM 818 O O . LEU A 1 105 ? -6.487 -1.336 -10.340 1.00 92.94 105 LEU A O 1
ATOM 822 N N . PRO A 1 106 ? -4.662 -0.032 -10.688 1.00 84.06 106 PRO A N 1
ATOM 823 C CA . PRO A 1 106 ? -4.923 0.231 -12.101 1.00 84.06 106 PRO A CA 1
ATOM 824 C C . PRO A 1 106 ? -4.651 -0.982 -12.996 1.00 84.06 106 PRO A C 1
ATOM 826 O O . PRO A 1 106 ? -3.847 -1.859 -12.600 1.00 84.06 106 PRO A O 1
#

InterPro domains:
  IPR022060 Domain of unknown function DUF3616 [PF12275] (2-101)

Foldseek 3Di:
DKDWDDDPQKIWTWDDDDDDFFDKIFIWIDPRNNVDDDPDPVDDDDGDTHTFGIDDTDGVAFAFDDWDWDQDPVRAIKIKTDGDRHDPVQQDVVVRGGDIDIGGGD

pLDDT: mean 87.19, std 10.91, range [49.84, 96.81]